Protein AF-A0A7S2DGZ2-F1 (afdb_monomer_lite)

pLDDT: mean 74.07, std 15.23, range [40.62, 94.75]

Foldseek 3Di:
DCCVPPDDDDPDPPCPVVVVVVLVVLVVVLVVLVVVLVVLVVVCPPPDPVVNVVVNVVSVVVNVVSVVVSVCCVPVDPPPDDPVVVVPDPVPDDDDPDDPPPDDDPVVPPDDDDPPPPDPDPDDDDDDDDDDDDDDDDDDDDD

Sequence (143 aa):
YLLVYAEGRKPDMGGEYWVQQLHHLQEGLIIYIFVMTGVILDRSSTLDRSAQGYAGIGVAFALLYQVISYNRFYHRFHWRTMPLKDVKDDHKHEKRPPTRRTYAQPELYDAEPDPQAEDDDSNAGNPSEASPTVGSMLRATCC

Structure (mmCIF, N/CA/C/O backbone):
data_AF-A0A7S2DGZ2-F1
#
_entry.id   AF-A0A7S2DGZ2-F1
#
loop_
_atom_site.group_PDB
_atom_site.id
_atom_site.type_symbol
_atom_site.label_atom_id
_atom_site.label_alt_id
_atom_site.label_comp_id
_atom_site.label_asym_id
_atom_site.label_entity_id
_atom_site.label_seq_id
_atom_site.pdbx_PDB_ins_code
_atom_site.Cartn_x
_atom_site.Cartn_y
_atom_site.Cartn_z
_atom_site.occupancy
_atom_site.B_iso_or_equiv
_atom_site.auth_seq_id
_atom_site.auth_comp_id
_atom_site.auth_asym_id
_atom_site.auth_atom_id
_atom_site.pdbx_PDB_model_num
ATOM 1 N N . TYR A 1 1 ? -26.178 -4.798 -4.535 1.00 77.00 1 TYR A N 1
ATOM 2 C CA . TYR A 1 1 ? -27.454 -5.476 -4.222 1.00 77.00 1 TYR A CA 1
ATOM 3 C C . TYR A 1 1 ? -27.223 -6.785 -3.465 1.00 77.00 1 TYR A C 1
ATOM 5 O O . TYR A 1 1 ? -27.748 -6.901 -2.370 1.00 77.00 1 TYR A O 1
ATOM 13 N N . LEU A 1 2 ? -26.377 -7.714 -3.944 1.00 86.12 2 LEU A N 1
ATOM 14 C CA . LEU A 1 2 ? -26.099 -8.983 -3.236 1.00 86.12 2 LEU A CA 1
ATOM 15 C C . LEU A 1 2 ? -25.613 -8.833 -1.782 1.00 86.12 2 LEU A C 1
ATOM 17 O O . LEU A 1 2 ? -26.047 -9.601 -0.934 1.00 86.12 2 LEU A O 1
ATOM 21 N N . LEU A 1 3 ? -24.795 -7.819 -1.479 1.00 79.62 3 LEU A N 1
ATOM 22 C CA . LEU A 1 3 ? -24.288 -7.573 -0.120 1.00 79.62 3 LEU A CA 1
ATOM 23 C C . LEU A 1 3 ? -25.405 -7.360 0.928 1.00 79.62 3 LEU A C 1
ATOM 25 O O . LEU A 1 3 ? -25.220 -7.670 2.093 1.00 79.62 3 LEU A O 1
ATOM 29 N N . VAL A 1 4 ? -26.570 -6.836 0.523 1.00 8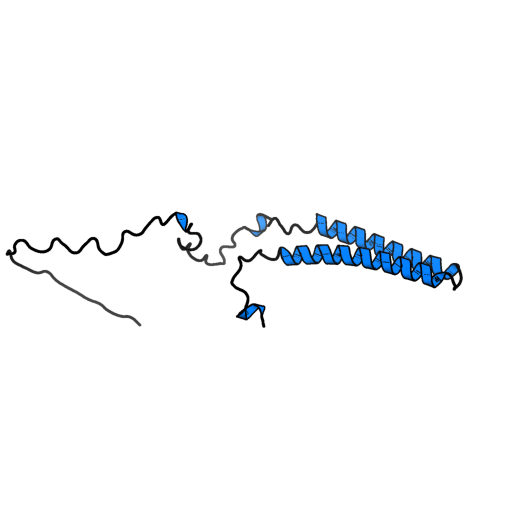3.31 4 VAL A N 1
ATOM 30 C CA . VAL A 1 4 ? -27.687 -6.535 1.443 1.00 83.31 4 VAL A CA 1
ATOM 31 C C . VAL A 1 4 ? -28.614 -7.740 1.633 1.00 83.31 4 VAL A C 1
ATOM 33 O O . VAL A 1 4 ? -29.196 -7.895 2.700 1.00 83.31 4 VAL A O 1
ATOM 36 N N . TYR A 1 5 ? -28.762 -8.581 0.603 1.00 84.19 5 TYR A N 1
ATOM 37 C CA . TYR A 1 5 ? -29.802 -9.619 0.559 1.00 84.19 5 TYR A CA 1
ATOM 38 C C . TYR A 1 5 ? -29.276 -11.059 0.623 1.00 84.19 5 TYR A C 1
ATOM 40 O O . TYR A 1 5 ? -30.044 -11.954 0.957 1.00 84.19 5 TYR A O 1
ATOM 48 N N . ALA A 1 6 ? -28.005 -11.302 0.294 1.00 85.31 6 ALA A N 1
ATOM 49 C CA . ALA A 1 6 ? -27.432 -12.650 0.214 1.00 85.31 6 ALA A CA 1
ATOM 50 C C . ALA A 1 6 ? -26.317 -12.912 1.240 1.00 85.31 6 ALA A C 1
ATOM 52 O O . ALA A 1 6 ? -25.998 -14.068 1.511 1.00 85.31 6 ALA A O 1
ATOM 53 N N . GLU A 1 7 ? -25.710 -11.870 1.812 1.00 86.25 7 GLU A N 1
ATOM 54 C CA . GLU A 1 7 ? -24.643 -12.030 2.798 1.00 86.25 7 GLU A CA 1
ATOM 55 C C . GLU A 1 7 ? -25.212 -12.061 4.225 1.00 86.25 7 GLU A C 1
ATOM 57 O O . GLU A 1 7 ? -25.853 -11.116 4.681 1.00 86.25 7 GLU A O 1
ATOM 62 N N . GLY A 1 8 ? -24.984 -13.164 4.945 1.00 82.06 8 GLY A N 1
ATOM 63 C CA . GLY A 1 8 ? -25.268 -13.236 6.380 1.00 82.06 8 GLY A CA 1
ATOM 64 C C . GLY A 1 8 ? -24.343 -12.310 7.177 1.00 82.06 8 GLY A C 1
ATOM 65 O O . GLY A 1 8 ? -23.209 -12.064 6.768 1.00 82.06 8 GLY A O 1
ATOM 66 N N . ARG A 1 9 ? -24.805 -11.810 8.334 1.00 74.25 9 ARG A N 1
ATOM 67 C CA . ARG A 1 9 ? -24.001 -10.939 9.211 1.00 74.25 9 ARG A CA 1
ATOM 68 C C . ARG A 1 9 ? -22.752 -11.674 9.692 1.00 74.25 9 ARG A C 1
ATOM 70 O O . ARG A 1 9 ? -22.822 -12.505 10.594 1.00 74.25 9 ARG A O 1
ATOM 77 N N . LYS A 1 10 ? -21.612 -11.347 9.095 1.00 80.50 10 LYS A N 1
ATOM 78 C CA . LYS A 1 10 ? -20.294 -11.764 9.570 1.00 80.50 10 LYS A CA 1
ATOM 79 C C . LYS A 1 10 ? -19.817 -10.788 10.649 1.00 80.50 10 LYS A C 1
ATOM 81 O O . LYS A 1 10 ? -20.225 -9.629 10.630 1.00 80.50 10 LYS A O 1
ATOM 86 N N . PRO A 1 11 ? -18.984 -11.237 11.597 1.00 80.25 11 PRO A N 1
ATOM 87 C CA . PRO A 1 11 ? -18.347 -10.334 12.544 1.00 80.25 11 PRO A CA 1
ATOM 88 C C . PRO A 1 11 ? -17.503 -9.298 11.790 1.00 80.25 11 PRO A C 1
ATOM 90 O O . PRO A 1 11 ? -16.680 -9.648 10.941 1.00 80.25 11 PRO A O 1
ATOM 93 N N . ASP A 1 12 ? -17.737 -8.020 12.083 1.00 80.12 12 ASP A N 1
ATOM 94 C CA . ASP A 1 12 ? -17.076 -6.904 11.414 1.00 80.12 12 ASP A CA 1
ATOM 95 C C . ASP A 1 12 ? -15.592 -6.853 11.808 1.00 80.12 12 ASP A C 1
ATOM 97 O O . ASP A 1 12 ? -15.254 -6.558 12.952 1.00 80.12 12 ASP A O 1
ATOM 101 N N . MET A 1 13 ? -14.683 -7.082 10.856 1.00 78.50 13 MET A N 1
ATOM 102 C CA . MET A 1 13 ? -13.233 -6.963 11.085 1.00 78.50 13 MET A CA 1
ATOM 103 C C . MET A 1 13 ? -12.720 -5.517 10.945 1.00 78.50 13 MET A C 1
ATOM 105 O O . MET A 1 13 ? -11.588 -5.296 10.541 1.00 78.50 13 MET A O 1
ATOM 109 N N . GLY A 1 14 ? -13.552 -4.501 11.200 1.00 80.31 14 GLY A N 1
ATOM 110 C CA . GLY A 1 14 ? -13.097 -3.112 11.394 1.00 80.31 14 GLY A CA 1
ATOM 111 C C . GLY A 1 14 ? -12.206 -2.492 10.301 1.00 80.31 14 GLY A C 1
ATOM 112 O O . GLY A 1 14 ? -11.439 -1.583 10.598 1.00 80.31 14 GLY A O 1
ATOM 113 N N . GLY A 1 15 ? -12.276 -2.960 9.049 1.00 86.06 15 GLY A N 1
ATOM 114 C CA . GLY A 1 15 ? -11.477 -2.426 7.939 1.00 86.06 15 GLY A CA 1
ATOM 115 C C . GLY A 1 15 ? -10.124 -3.107 7.693 1.00 86.06 15 GLY A C 1
ATOM 116 O O . GLY A 1 15 ? -9.363 -2.617 6.859 1.00 86.06 15 GLY A O 1
ATOM 117 N N . GLU A 1 16 ? -9.821 -4.249 8.319 1.00 88.19 16 GLU A N 1
ATOM 118 C CA . GLU A 1 16 ? -8.582 -4.999 8.027 1.00 88.19 16 GLU A CA 1
ATOM 119 C C . GLU A 1 16 ? -8.439 -5.338 6.533 1.00 88.19 16 GLU A C 1
ATOM 121 O O . GLU A 1 16 ? -7.377 -5.147 5.937 1.00 88.19 16 GLU A O 1
ATOM 126 N N . TYR A 1 17 ? -9.539 -5.746 5.892 1.00 88.56 17 TYR A N 1
ATOM 127 C CA . TYR A 1 17 ? -9.566 -6.039 4.457 1.00 88.56 17 TYR A CA 1
ATOM 128 C C . TYR A 1 17 ? -9.214 -4.833 3.588 1.00 88.56 17 TYR A C 1
ATOM 130 O O . TYR A 1 17 ? -8.596 -4.993 2.539 1.00 88.56 17 TYR A O 1
ATOM 138 N N . TRP A 1 18 ? -9.589 -3.627 4.012 1.00 88.88 18 TRP A N 1
ATOM 139 C CA . TRP A 1 18 ? -9.259 -2.410 3.279 1.00 88.88 18 TRP A CA 1
ATOM 140 C C . TRP A 1 18 ? -7.750 -2.169 3.274 1.00 88.88 18 TRP A C 1
ATOM 142 O O . TRP A 1 18 ? -7.156 -1.895 2.231 1.00 88.88 18 TRP A O 1
ATOM 152 N N . VAL A 1 19 ? -7.107 -2.340 4.430 1.00 90.00 19 VAL A N 1
ATOM 153 C CA . VAL A 1 19 ? -5.653 -2.195 4.538 1.00 90.00 19 VAL A CA 1
ATOM 154 C C . VAL A 1 19 ? -4.941 -3.282 3.736 1.00 90.00 19 VAL A C 1
ATOM 156 O O . VAL A 1 19 ? -3.993 -2.986 3.012 1.00 90.00 19 VAL A O 1
ATOM 159 N N . GLN A 1 20 ? -5.434 -4.521 3.778 1.00 91.31 20 GLN A N 1
ATOM 160 C CA . GLN A 1 20 ? -4.889 -5.607 2.965 1.00 91.31 20 GLN A CA 1
ATOM 161 C C . GLN A 1 20 ? -4.992 -5.317 1.458 1.00 91.31 20 GLN A C 1
ATOM 163 O O . GLN A 1 20 ? -4.038 -5.550 0.718 1.00 91.31 20 GLN A O 1
ATOM 168 N N . GLN A 1 21 ? -6.108 -4.746 0.997 1.00 93.06 21 GLN A N 1
ATOM 169 C CA . GLN A 1 21 ? -6.256 -4.317 -0.396 1.00 93.06 21 GLN A CA 1
ATOM 170 C C . GLN A 1 21 ? -5.262 -3.211 -0.767 1.00 93.06 21 GLN A C 1
ATOM 172 O O . GLN A 1 21 ? -4.682 -3.265 -1.849 1.00 93.06 21 GLN A O 1
ATOM 177 N N . LEU A 1 22 ? -5.006 -2.248 0.125 1.00 91.88 22 LEU A N 1
ATOM 178 C CA . LEU A 1 22 ? -4.001 -1.201 -0.097 1.00 91.88 22 LEU A CA 1
ATOM 179 C C . LEU A 1 22 ? -2.586 -1.772 -0.253 1.00 91.88 22 LEU A C 1
ATOM 181 O O . LEU A 1 22 ? -1.846 -1.304 -1.119 1.00 91.88 22 LEU A O 1
ATOM 185 N N . HIS A 1 23 ? -2.221 -2.792 0.530 1.00 91.69 23 HIS A N 1
ATOM 186 C CA . HIS A 1 23 ? -0.935 -3.483 0.382 1.00 91.69 23 HIS A CA 1
ATOM 187 C C . HIS A 1 23 ? -0.799 -4.128 -1.002 1.00 91.69 23 HIS A C 1
ATOM 189 O O . HIS A 1 23 ? 0.159 -3.834 -1.717 1.00 91.69 23 HIS A O 1
ATOM 195 N N . HIS A 1 24 ? -1.797 -4.905 -1.431 1.00 93.88 24 HIS A N 1
ATOM 196 C CA . HIS A 1 24 ? -1.784 -5.524 -2.759 1.00 93.88 24 HIS A CA 1
ATOM 197 C C . HIS A 1 24 ? -1.770 -4.491 -3.897 1.00 93.88 24 HIS A C 1
ATOM 199 O O . HIS A 1 24 ? -1.140 -4.713 -4.928 1.00 93.88 24 HIS A O 1
ATOM 205 N N . LEU A 1 25 ? -2.436 -3.343 -3.728 1.00 94.44 25 LEU A N 1
ATOM 206 C CA . LEU A 1 25 ? -2.441 -2.270 -4.728 1.00 94.44 25 LEU A CA 1
ATOM 207 C C . LEU A 1 25 ? -1.040 -1.658 -4.883 1.00 94.44 25 LEU A C 1
ATOM 209 O O . LEU A 1 25 ? -0.577 -1.434 -5.999 1.00 94.44 25 LEU A O 1
ATOM 213 N N . GLN A 1 26 ? -0.341 -1.427 -3.770 1.00 92.69 26 GLN A N 1
ATOM 214 C CA . GLN A 1 26 ? 1.034 -0.924 -3.788 1.00 92.69 26 GLN A CA 1
ATOM 215 C C . GLN A 1 26 ? 2.002 -1.918 -4.448 1.00 92.69 26 GLN A C 1
ATOM 217 O O . GLN A 1 26 ? 2.817 -1.508 -5.275 1.00 92.69 26 GLN A O 1
ATOM 222 N N . GLU A 1 27 ? 1.886 -3.213 -4.136 1.00 92.44 27 GLU A N 1
ATOM 223 C CA . GLU A 1 27 ? 2.664 -4.281 -4.782 1.00 92.44 27 GLU A CA 1
ATOM 224 C C . GLU A 1 27 ? 2.362 -4.366 -6.287 1.00 92.44 27 GLU A C 1
ATOM 226 O O . GLU A 1 27 ? 3.277 -4.411 -7.112 1.00 92.44 27 GLU A O 1
ATOM 231 N N . GLY A 1 28 ? 1.082 -4.290 -6.664 1.00 94.75 28 GLY A N 1
ATOM 232 C CA . GLY A 1 28 ? 0.644 -4.257 -8.058 1.00 94.75 28 GLY A CA 1
ATOM 233 C C . GLY A 1 28 ? 1.187 -3.051 -8.825 1.00 94.75 28 GLY A C 1
ATOM 234 O O . GLY A 1 28 ? 1.595 -3.192 -9.978 1.00 94.75 28 GLY A O 1
ATOM 235 N N . LEU A 1 29 ? 1.268 -1.878 -8.188 1.00 93.19 29 LEU A N 1
ATOM 236 C CA . LEU A 1 29 ? 1.848 -0.683 -8.803 1.00 93.19 29 LEU A CA 1
ATOM 237 C C . LEU A 1 29 ? 3.347 -0.860 -9.080 1.00 93.19 29 LEU A C 1
ATOM 239 O O . LEU A 1 29 ? 3.824 -0.454 -10.137 1.00 93.19 29 LEU A O 1
ATOM 243 N N . ILE A 1 30 ? 4.087 -1.490 -8.163 1.00 91.62 30 ILE A N 1
ATOM 244 C CA . ILE A 1 30 ? 5.516 -1.780 -8.358 1.00 91.62 30 ILE A CA 1
ATOM 245 C C . ILE A 1 30 ? 5.697 -2.691 -9.574 1.00 91.62 30 ILE A C 1
ATOM 247 O O . ILE A 1 30 ? 6.477 -2.365 -10.471 1.00 91.62 30 ILE A O 1
ATOM 251 N N . ILE A 1 31 ? 4.937 -3.788 -9.649 1.00 93.88 31 ILE A N 1
ATOM 252 C CA . ILE A 1 31 ? 4.980 -4.721 -10.786 1.00 93.88 31 ILE A CA 1
ATOM 253 C C . ILE A 1 31 ? 4.627 -3.998 -12.089 1.00 93.88 31 ILE A C 1
ATOM 255 O O . ILE A 1 31 ? 5.321 -4.160 -13.091 1.00 93.88 31 ILE A O 1
ATOM 259 N N . TYR A 1 32 ? 3.589 -3.160 -12.073 1.00 93.19 32 TYR A N 1
ATOM 260 C CA . TYR A 1 32 ? 3.186 -2.370 -13.233 1.00 93.19 32 TYR A CA 1
ATOM 261 C C . TYR A 1 32 ? 4.319 -1.471 -13.738 1.00 93.19 32 TYR A C 1
ATOM 263 O O . TYR A 1 32 ? 4.615 -1.475 -14.933 1.00 93.19 32 TYR A O 1
ATOM 271 N N . ILE A 1 33 ? 4.994 -0.740 -12.845 1.00 90.94 33 ILE A N 1
ATOM 272 C CA . ILE A 1 33 ? 6.111 0.128 -13.234 1.00 90.94 33 ILE A CA 1
ATOM 273 C C . ILE A 1 33 ? 7.256 -0.711 -13.820 1.00 90.94 33 ILE A C 1
ATOM 275 O O . ILE A 1 33 ? 7.791 -0.345 -14.866 1.00 90.94 33 ILE A O 1
ATOM 279 N N . PHE A 1 34 ? 7.593 -1.861 -13.226 1.00 89.81 34 PHE A N 1
ATOM 280 C CA . PHE A 1 34 ? 8.610 -2.776 -13.766 1.00 89.81 34 PHE A CA 1
ATOM 281 C C . PHE A 1 34 ? 8.278 -3.260 -15.181 1.00 89.81 34 PHE A C 1
ATOM 283 O O . PHE A 1 34 ? 9.112 -3.159 -16.082 1.00 89.81 34 PHE A O 1
ATOM 290 N N . VAL A 1 35 ? 7.052 -3.738 -15.402 1.00 91.94 35 VAL A N 1
ATOM 291 C CA . VAL A 1 35 ? 6.605 -4.198 -16.725 1.00 91.94 35 VAL A CA 1
ATOM 292 C C . VAL A 1 35 ? 6.633 -3.048 -17.730 1.00 91.94 35 VAL A C 1
ATOM 294 O O . VAL A 1 35 ? 7.140 -3.211 -18.839 1.00 91.94 35 VAL A O 1
ATOM 297 N N . MET A 1 36 ? 6.159 -1.863 -17.339 1.00 87.56 36 MET A N 1
ATOM 298 C CA . MET A 1 36 ? 6.139 -0.696 -18.220 1.00 87.56 36 MET A CA 1
ATOM 299 C C . MET A 1 36 ? 7.551 -0.216 -18.576 1.00 87.56 36 MET A C 1
ATOM 301 O O . MET A 1 36 ? 7.796 0.194 -19.709 1.00 87.56 36 MET A O 1
ATOM 305 N N . THR A 1 37 ? 8.501 -0.350 -17.646 1.00 87.12 37 THR A N 1
ATOM 306 C CA . THR A 1 37 ? 9.931 -0.138 -17.915 1.00 87.12 37 THR A CA 1
ATOM 307 C C . THR A 1 37 ? 10.400 -1.056 -19.039 1.00 87.12 37 THR A C 1
ATOM 309 O O . THR A 1 37 ? 10.999 -0.590 -20.006 1.00 87.12 37 THR A O 1
ATOM 312 N N . GLY A 1 38 ? 10.083 -2.352 -18.942 1.00 85.94 38 GLY A N 1
ATOM 313 C CA . GLY A 1 38 ? 10.437 -3.346 -19.954 1.00 85.94 38 GLY A CA 1
ATOM 314 C C . GLY A 1 38 ? 9.860 -3.015 -21.330 1.00 85.94 38 GLY A C 1
ATOM 315 O O . GLY A 1 38 ? 10.591 -3.019 -22.316 1.00 85.94 38 GLY A O 1
ATOM 316 N N . VAL A 1 39 ? 8.580 -2.637 -21.396 1.00 88.19 39 VAL A N 1
ATOM 317 C CA . VAL A 1 39 ? 7.912 -2.267 -22.659 1.00 88.19 39 VAL A CA 1
ATOM 318 C C . VAL A 1 39 ? 8.548 -1.034 -23.307 1.00 88.19 39 VAL A C 1
ATOM 320 O O . VAL A 1 39 ? 8.717 -0.992 -24.527 1.00 88.19 39 VAL A O 1
ATOM 323 N N . ILE A 1 40 ? 8.907 -0.022 -22.513 1.00 82.31 40 ILE A N 1
ATOM 324 C CA . ILE A 1 40 ? 9.558 1.194 -23.022 1.00 82.31 40 ILE A CA 1
ATOM 325 C C . ILE A 1 40 ? 10.970 0.877 -23.531 1.00 82.31 40 ILE A C 1
ATOM 327 O O . ILE A 1 40 ? 11.373 1.400 -24.572 1.00 82.31 40 ILE A O 1
ATOM 331 N N . LEU A 1 41 ? 11.715 0.007 -22.842 1.00 80.06 41 LEU A N 1
ATOM 332 C CA . LEU A 1 41 ? 13.055 -0.412 -23.262 1.00 80.06 41 LEU A CA 1
ATOM 333 C C . LEU A 1 41 ? 13.030 -1.223 -24.562 1.00 80.06 41 LEU A C 1
ATOM 335 O O . LEU A 1 41 ? 13.841 -0.961 -25.446 1.00 80.06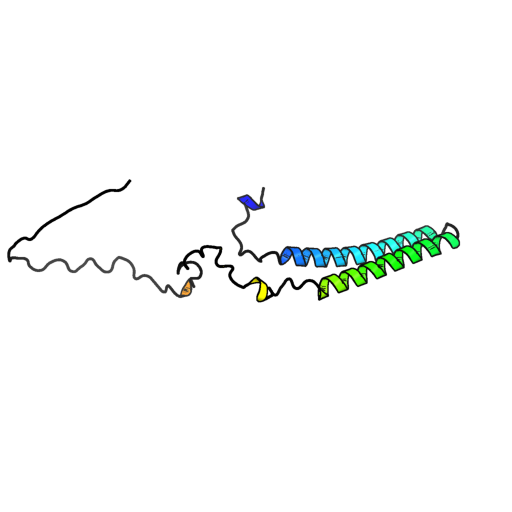 41 LEU A O 1
ATOM 339 N N . ASP A 1 42 ? 12.073 -2.138 -24.710 1.00 83.25 42 ASP A N 1
ATOM 340 C CA . ASP A 1 42 ? 11.920 -2.962 -25.914 1.00 83.25 42 ASP A CA 1
ATOM 341 C C . ASP A 1 42 ? 11.579 -2.106 -27.149 1.00 83.25 42 ASP A C 1
ATOM 343 O O . ASP A 1 42 ? 12.248 -2.171 -28.186 1.00 83.25 42 ASP A O 1
ATOM 347 N N . ARG A 1 43 ? 10.611 -1.189 -27.007 1.00 78.38 43 ARG A N 1
ATOM 348 C CA . ARG A 1 43 ? 10.166 -0.303 -28.100 1.00 78.38 43 ARG A CA 1
ATOM 349 C C . ARG A 1 43 ? 11.146 0.810 -28.473 1.00 78.38 43 ARG A C 1
ATOM 351 O O . ARG A 1 43 ? 11.031 1.370 -29.559 1.00 78.38 43 ARG A O 1
ATOM 358 N N . SER A 1 44 ? 12.080 1.174 -27.596 1.00 67.00 44 SER A N 1
ATOM 359 C CA . SER A 1 44 ? 13.024 2.2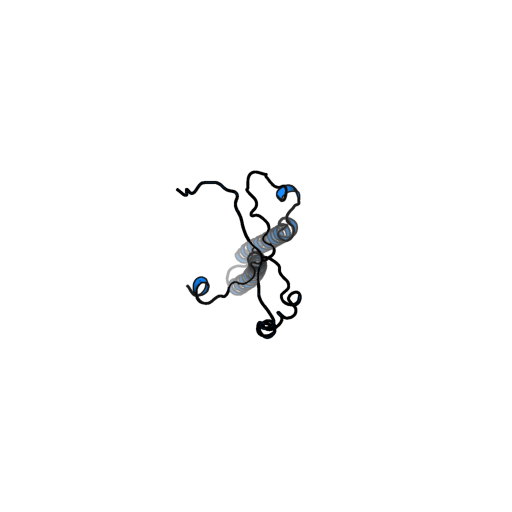79 -27.844 1.00 67.00 44 SER A CA 1
ATOM 360 C C . SER A 1 44 ? 14.292 1.860 -28.590 1.00 67.00 44 SER A C 1
ATOM 362 O O . SER A 1 44 ? 15.080 2.719 -28.972 1.00 67.00 44 SER A O 1
ATOM 364 N N . SER A 1 45 ? 14.470 0.568 -28.879 1.00 61.91 45 SER A N 1
ATOM 365 C CA . SER A 1 45 ? 15.612 0.051 -29.649 1.00 61.91 45 SER A CA 1
ATOM 366 C C . SER A 1 45 ? 15.729 0.628 -31.074 1.00 61.91 45 SER A C 1
ATOM 368 O O . SER A 1 45 ? 16.818 0.621 -31.646 1.00 61.91 45 SER A O 1
ATOM 370 N N . THR A 1 46 ? 14.647 1.180 -31.635 1.00 61.09 46 THR A N 1
ATOM 371 C CA . THR A 1 46 ? 14.594 1.747 -32.997 1.00 61.09 46 THR A CA 1
ATOM 372 C C . THR A 1 46 ? 14.730 3.272 -33.093 1.00 61.09 46 THR A C 1
ATOM 374 O O . THR A 1 46 ? 14.913 3.777 -34.198 1.00 61.09 46 THR A O 1
ATOM 377 N N . LEU A 1 47 ? 14.642 4.027 -31.990 1.00 54.41 47 LEU A N 1
ATOM 378 C CA . LEU A 1 47 ? 14.673 5.498 -32.002 1.00 54.41 47 LEU A CA 1
ATOM 379 C C . LEU A 1 47 ? 15.780 6.013 -31.080 1.00 54.41 47 LEU A C 1
ATOM 381 O O . LEU A 1 47 ? 15.684 5.886 -29.868 1.00 54.41 47 LEU A O 1
ATOM 385 N N . ASP A 1 48 ? 16.814 6.573 -31.704 1.00 58.44 48 ASP A N 1
ATOM 386 C CA . ASP A 1 48 ? 17.875 7.436 -31.171 1.00 58.44 48 ASP A CA 1
ATOM 387 C C . ASP A 1 48 ? 18.229 7.282 -29.671 1.00 58.44 48 ASP A C 1
ATOM 389 O O . ASP A 1 48 ? 17.492 7.696 -28.772 1.00 58.44 48 ASP A O 1
ATOM 393 N N . ARG A 1 49 ? 19.433 6.756 -29.393 1.00 60.94 49 ARG A N 1
ATOM 394 C CA . ARG A 1 49 ? 19.983 6.439 -28.049 1.00 60.94 49 ARG A CA 1
ATOM 395 C C . ARG A 1 49 ? 19.842 7.573 -27.016 1.00 60.94 49 ARG A C 1
ATOM 397 O O . ARG A 1 49 ? 19.840 7.317 -25.815 1.00 60.94 49 ARG A O 1
ATOM 404 N N . SER A 1 50 ? 19.726 8.813 -27.490 1.00 60.00 50 SER A N 1
ATOM 405 C CA . SER A 1 50 ? 19.503 10.033 -26.707 1.00 60.00 50 SER A CA 1
ATOM 406 C C . SER A 1 50 ? 18.161 10.044 -25.952 1.00 60.00 50 SER A C 1
ATOM 408 O O . SER A 1 50 ? 18.126 10.361 -24.762 1.00 60.00 50 SER A O 1
ATOM 410 N N . ALA A 1 51 ? 17.055 9.636 -26.584 1.00 61.66 51 ALA A N 1
ATOM 411 C CA . ALA A 1 51 ? 15.721 9.691 -25.970 1.00 61.66 51 ALA A CA 1
ATOM 412 C C . ALA A 1 51 ? 15.518 8.616 -24.883 1.00 61.66 51 ALA A C 1
ATOM 414 O O . ALA A 1 51 ? 14.765 8.811 -23.925 1.00 61.66 51 ALA A O 1
ATOM 415 N N . GLN A 1 52 ? 16.237 7.497 -24.999 1.00 63.91 52 GLN A N 1
ATOM 416 C CA . GLN A 1 52 ? 16.153 6.356 -24.085 1.00 63.91 52 GLN A CA 1
ATOM 417 C C . GLN A 1 52 ? 16.691 6.682 -22.682 1.00 63.91 52 GLN A C 1
ATOM 419 O O . GLN A 1 52 ? 16.140 6.214 -21.683 1.00 63.91 52 GLN A O 1
ATOM 424 N N . GLY A 1 53 ? 17.716 7.539 -22.594 1.00 65.25 53 GLY A N 1
ATOM 425 C CA . GLY A 1 53 ? 18.288 7.979 -21.320 1.00 65.25 53 GLY A CA 1
ATOM 426 C C . GLY A 1 53 ? 17.267 8.711 -20.449 1.00 65.25 53 GLY A C 1
ATOM 427 O O . GLY A 1 53 ? 17.100 8.378 -19.278 1.00 65.25 53 GLY A O 1
ATOM 428 N N . TYR A 1 54 ? 16.512 9.649 -21.026 1.00 73.38 54 TYR A N 1
ATOM 429 C CA . TYR A 1 54 ? 15.523 10.435 -20.281 1.00 73.38 54 TYR A CA 1
ATOM 430 C C . TYR A 1 54 ? 14.324 9.598 -19.815 1.00 73.38 54 TYR A C 1
ATOM 432 O O . TYR A 1 54 ? 13.859 9.771 -18.687 1.00 73.38 54 TYR A O 1
ATOM 440 N N . ALA A 1 55 ? 13.858 8.654 -20.640 1.00 75.56 55 ALA A N 1
ATOM 441 C CA . ALA A 1 55 ? 12.760 7.759 -20.273 1.00 75.56 55 ALA A CA 1
ATOM 442 C C . ALA A 1 55 ? 13.162 6.781 -19.155 1.00 75.56 55 ALA A C 1
ATOM 444 O O . ALA A 1 55 ? 12.417 6.612 -18.190 1.00 75.56 55 ALA A O 1
ATOM 445 N N . GLY A 1 56 ? 14.361 6.193 -19.233 1.00 77.00 56 GLY A N 1
ATOM 446 C CA . GLY A 1 56 ? 14.882 5.308 -18.186 1.00 77.00 56 GLY A CA 1
ATOM 447 C C . GLY A 1 56 ? 15.097 6.029 -16.853 1.00 77.00 56 GLY A C 1
ATOM 448 O O . GLY A 1 56 ? 14.730 5.510 -15.800 1.00 77.00 56 GLY A O 1
ATOM 449 N N . ILE A 1 57 ? 15.616 7.261 -16.895 1.00 82.44 57 ILE A N 1
ATOM 450 C CA . ILE A 1 57 ? 15.801 8.102 -15.705 1.00 82.44 57 ILE A CA 1
ATOM 451 C C . ILE A 1 57 ? 14.451 8.429 -15.051 1.00 82.44 57 ILE A C 1
ATOM 453 O O . ILE A 1 57 ? 14.310 8.282 -13.837 1.00 82.44 57 ILE A O 1
ATOM 457 N N . GLY A 1 58 ? 13.440 8.821 -15.835 1.00 84.75 58 GLY A N 1
ATOM 458 C CA . GLY A 1 58 ? 12.103 9.125 -15.310 1.00 84.75 58 GLY A CA 1
ATOM 459 C C . GLY A 1 58 ? 11.466 7.933 -14.592 1.00 84.75 58 GLY A C 1
ATOM 460 O O . GLY A 1 58 ? 10.902 8.077 -13.507 1.00 84.75 58 GLY A O 1
ATOM 461 N N . VAL A 1 59 ? 11.626 6.736 -15.154 1.00 85.94 59 VAL A N 1
ATOM 462 C CA . VAL A 1 59 ? 11.122 5.494 -14.559 1.00 85.94 59 VAL A CA 1
ATOM 463 C C . VAL A 1 59 ? 11.890 5.107 -13.293 1.00 85.94 59 VAL A C 1
ATOM 465 O O . VAL A 1 59 ? 11.275 4.705 -12.305 1.00 85.94 59 VAL A O 1
ATOM 468 N N . ALA A 1 60 ? 13.212 5.291 -13.270 1.00 84.56 60 ALA A N 1
ATOM 469 C CA . ALA A 1 60 ? 14.021 5.060 -12.075 1.00 84.56 60 ALA A CA 1
ATOM 470 C C . ALA A 1 60 ? 13.602 5.978 -10.913 1.00 84.56 60 ALA A C 1
ATOM 472 O O . ALA A 1 60 ? 13.469 5.515 -9.779 1.00 84.56 60 ALA A O 1
ATOM 473 N N . PHE A 1 61 ? 13.318 7.256 -11.187 1.00 89.94 61 PHE A N 1
ATOM 474 C CA . PHE A 1 61 ? 12.788 8.179 -10.178 1.00 89.94 61 PHE A CA 1
ATOM 475 C C . PHE A 1 61 ? 11.386 7.788 -9.700 1.00 89.94 61 PHE A C 1
ATOM 477 O O . PHE A 1 61 ? 11.113 7.866 -8.502 1.00 89.94 61 PHE A O 1
ATOM 484 N N . ALA A 1 62 ? 10.514 7.333 -10.604 1.00 89.00 62 ALA A N 1
ATOM 485 C CA . ALA A 1 62 ? 9.182 6.856 -10.242 1.00 89.00 62 ALA A CA 1
ATOM 486 C C . ALA A 1 62 ? 9.245 5.618 -9.330 1.00 89.00 62 ALA A C 1
ATOM 488 O O . ALA A 1 62 ? 8.557 5.578 -8.309 1.00 89.00 62 ALA A O 1
ATOM 489 N N . LEU A 1 63 ? 10.113 4.645 -9.636 1.00 89.38 63 LEU A N 1
ATOM 490 C CA . LEU A 1 63 ? 10.349 3.482 -8.771 1.00 89.38 63 LEU A CA 1
ATOM 491 C C . LEU A 1 63 ? 10.924 3.886 -7.414 1.00 89.38 63 LEU A C 1
ATOM 493 O O . LEU A 1 63 ? 10.452 3.409 -6.383 1.00 89.38 63 LEU A O 1
ATOM 497 N N . LEU A 1 64 ? 11.907 4.788 -7.396 1.00 92.44 64 LEU A N 1
ATOM 498 C CA . LEU A 1 64 ? 12.503 5.272 -6.152 1.00 92.44 64 LEU A CA 1
ATOM 499 C C . LEU A 1 64 ? 11.453 5.939 -5.255 1.00 92.44 64 LEU A C 1
ATOM 501 O O . LEU A 1 64 ? 11.361 5.627 -4.067 1.00 92.44 64 LEU A O 1
ATOM 505 N N . TYR A 1 65 ? 10.627 6.819 -5.826 1.00 93.25 65 TYR A N 1
ATOM 506 C CA . TYR A 1 65 ? 9.524 7.451 -5.106 1.00 93.25 65 TYR A CA 1
ATOM 507 C C . TYR A 1 65 ? 8.534 6.414 -4.568 1.00 93.25 65 TYR A C 1
ATOM 509 O O . TYR A 1 65 ? 8.123 6.496 -3.408 1.00 93.25 65 TYR A O 1
ATOM 517 N N . GLN A 1 66 ? 8.195 5.410 -5.378 1.00 92.00 66 GLN A N 1
ATOM 518 C CA . GLN A 1 66 ? 7.259 4.360 -4.999 1.00 92.00 66 GLN A CA 1
ATOM 519 C C . GLN A 1 66 ? 7.767 3.530 -3.813 1.00 92.00 66 GLN A C 1
ATOM 521 O O . GLN A 1 66 ? 7.011 3.274 -2.878 1.00 92.00 66 GLN 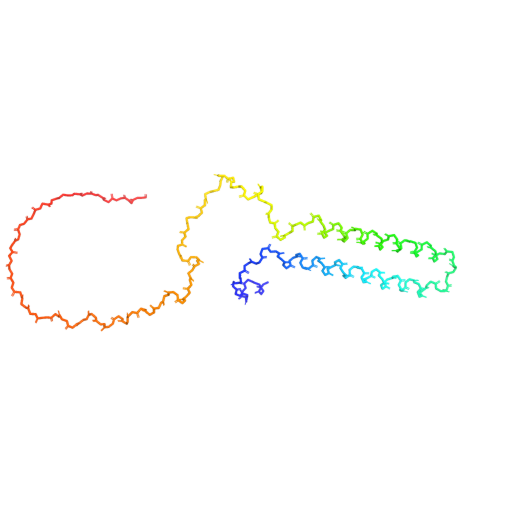A O 1
ATOM 526 N N . VAL A 1 67 ? 9.056 3.183 -3.786 1.00 90.56 67 VAL A N 1
ATOM 527 C CA . VAL A 1 67 ? 9.675 2.457 -2.663 1.00 90.56 67 VAL A CA 1
ATOM 528 C C . VAL A 1 67 ? 9.680 3.299 -1.384 1.00 90.56 67 VAL A C 1
ATOM 530 O O . VAL A 1 67 ? 9.347 2.796 -0.310 1.00 90.56 67 VAL A O 1
ATOM 533 N N . ILE A 1 68 ? 10.003 4.592 -1.480 1.00 93.75 68 ILE A N 1
ATOM 534 C CA . ILE A 1 68 ? 9.969 5.506 -0.325 1.00 93.75 68 ILE A CA 1
ATOM 535 C C . ILE A 1 68 ? 8.540 5.637 0.214 1.00 93.75 68 ILE A C 1
ATOM 537 O O . ILE A 1 68 ? 8.323 5.587 1.427 1.00 93.75 68 ILE A O 1
ATOM 541 N N . SER A 1 69 ? 7.563 5.783 -0.682 1.00 91.00 69 SER A N 1
ATOM 542 C CA . SER A 1 69 ? 6.142 5.867 -0.337 1.00 91.00 69 SER A CA 1
ATOM 543 C C . SER A 1 69 ? 5.653 4.590 0.351 1.00 91.00 69 SER A C 1
ATOM 545 O O . SER A 1 69 ? 5.030 4.666 1.412 1.00 91.00 69 SER A O 1
ATOM 547 N N . TYR A 1 70 ? 6.021 3.420 -0.178 1.00 91.50 70 TYR A N 1
ATOM 548 C CA . TYR A 1 70 ? 5.703 2.117 0.405 1.00 91.50 70 TYR A CA 1
ATOM 549 C C . TYR A 1 70 ? 6.276 1.962 1.816 1.00 91.50 70 TYR A C 1
ATOM 551 O O . TYR A 1 70 ? 5.561 1.609 2.753 1.00 91.50 70 TYR A O 1
ATOM 559 N N . ASN A 1 71 ? 7.550 2.313 2.003 1.00 91.56 71 ASN A N 1
ATOM 560 C CA . ASN A 1 71 ? 8.203 2.220 3.305 1.00 91.56 71 ASN A CA 1
ATOM 561 C C . ASN A 1 71 ? 7.572 3.180 4.332 1.00 91.56 71 ASN A C 1
ATOM 563 O O . ASN A 1 71 ? 7.299 2.825 5.482 1.00 91.56 71 ASN A O 1
ATOM 567 N N . ARG A 1 72 ? 7.248 4.403 3.895 1.00 91.56 72 ARG A N 1
ATOM 568 C CA . ARG A 1 72 ? 6.521 5.378 4.714 1.00 91.56 72 ARG A CA 1
ATOM 569 C C . ARG A 1 72 ? 5.135 4.869 5.100 1.00 91.56 72 ARG A C 1
ATOM 571 O O . ARG A 1 72 ? 4.707 5.109 6.228 1.00 91.56 72 ARG A O 1
ATOM 578 N N . PHE A 1 73 ? 4.436 4.194 4.192 1.00 88.19 73 PHE A N 1
ATOM 579 C CA . PHE A 1 73 ? 3.123 3.622 4.468 1.00 88.19 73 PHE A CA 1
ATOM 580 C C . PHE A 1 73 ? 3.203 2.563 5.576 1.00 88.19 73 PHE A C 1
ATOM 582 O O . PHE A 1 73 ? 2.467 2.665 6.556 1.00 88.19 73 PHE A O 1
ATOM 589 N N . TYR A 1 74 ? 4.164 1.638 5.493 1.00 86.94 74 TYR A N 1
ATOM 590 C CA . TYR A 1 74 ? 4.360 0.586 6.499 1.00 86.94 74 TYR A CA 1
ATOM 591 C C . TYR A 1 74 ? 4.721 1.111 7.889 1.00 86.94 74 TYR A C 1
ATOM 593 O O . TYR A 1 74 ? 4.186 0.627 8.883 1.00 86.94 74 TYR A O 1
ATOM 601 N N . HIS A 1 75 ? 5.617 2.096 7.984 1.00 86.06 75 HIS A N 1
ATOM 602 C CA . HIS A 1 75 ? 6.095 2.563 9.289 1.00 86.06 75 HIS A CA 1
ATOM 603 C C . HIS A 1 75 ? 5.207 3.621 9.943 1.00 86.06 75 HIS A C 1
ATOM 605 O O . HIS A 1 75 ? 5.195 3.750 11.166 1.00 86.06 75 HIS A O 1
ATOM 611 N N . ARG A 1 76 ? 4.489 4.425 9.154 1.00 85.25 76 ARG A N 1
ATOM 612 C CA . ARG A 1 76 ? 3.755 5.583 9.684 1.00 85.25 76 ARG A CA 1
ATOM 613 C C . ARG A 1 76 ? 2.308 5.247 10.037 1.00 85.25 76 ARG A C 1
ATOM 615 O O . ARG A 1 76 ? 1.747 5.906 10.912 1.00 85.25 76 ARG A O 1
ATOM 622 N N . PHE A 1 77 ? 1.707 4.247 9.392 1.00 81.88 77 PHE A N 1
ATOM 623 C CA . PHE A 1 77 ? 0.314 3.865 9.625 1.00 81.88 77 PHE A CA 1
ATOM 624 C C . PHE A 1 77 ? 0.205 2.682 10.594 1.00 81.88 77 PHE A C 1
ATOM 626 O O . PHE A 1 77 ? 0.302 1.520 10.213 1.00 81.88 77 PHE A O 1
ATOM 633 N N . HIS A 1 78 ? -0.056 2.993 11.864 1.00 77.94 78 HIS A N 1
ATOM 634 C CA . HIS A 1 78 ? -0.379 2.006 12.894 1.00 77.94 78 HIS A CA 1
ATOM 635 C C . HIS A 1 78 ? -1.877 1.690 12.833 1.00 77.94 78 HIS A C 1
ATOM 637 O O . HIS A 1 78 ? -2.677 2.325 13.510 1.00 77.94 78 HIS A O 1
ATOM 643 N N . TRP A 1 79 ? -2.267 0.750 11.972 1.00 81.06 79 TRP A N 1
ATOM 644 C CA . TRP A 1 79 ? -3.679 0.402 11.758 1.00 81.06 79 TRP A CA 1
ATOM 645 C C . TRP A 1 79 ? -4.180 -0.734 12.660 1.00 81.06 79 TRP A C 1
ATOM 647 O O . TRP A 1 79 ? -5.376 -0.833 12.900 1.00 81.06 79 TRP A O 1
ATOM 657 N N . ARG A 1 80 ? -3.279 -1.577 13.185 1.00 80.94 80 ARG A N 1
ATOM 658 C CA . ARG A 1 80 ? -3.636 -2.705 14.069 1.00 80.94 80 ARG A CA 1
ATOM 659 C C . ARG A 1 80 ? -3.817 -2.307 15.527 1.00 80.94 80 ARG A C 1
ATOM 661 O O . ARG A 1 80 ? -4.565 -2.940 16.259 1.00 80.94 80 ARG A O 1
ATOM 668 N N . THR A 1 81 ? -3.078 -1.296 15.968 1.00 81.56 81 THR A N 1
ATOM 669 C CA . THR A 1 81 ? -3.031 -0.892 17.372 1.00 81.56 81 THR A CA 1
ATOM 670 C C . THR A 1 81 ? -3.609 0.501 17.503 1.00 81.56 81 THR A C 1
ATOM 672 O O . THR A 1 81 ? -2.994 1.470 17.055 1.00 81.56 81 THR A O 1
ATOM 675 N N . MET A 1 82 ? -4.772 0.602 18.139 1.00 79.88 82 MET A N 1
ATOM 676 C CA . MET A 1 82 ? -5.336 1.894 18.500 1.00 79.88 82 MET A CA 1
ATOM 677 C C . MET A 1 82 ? -4.496 2.499 19.636 1.00 79.88 82 MET A C 1
ATOM 679 O O . MET A 1 82 ? -4.320 1.853 20.674 1.00 79.88 82 MET A O 1
ATOM 683 N N . PRO A 1 83 ? -3.926 3.704 19.470 1.00 80.69 83 PRO A N 1
ATOM 684 C CA . PRO A 1 83 ? -3.161 4.334 20.533 1.00 80.69 83 PRO A CA 1
ATOM 685 C C . PRO A 1 83 ? -4.079 4.654 21.718 1.00 80.69 83 PRO A C 1
ATOM 687 O O . PRO A 1 83 ? -5.140 5.250 21.562 1.00 80.69 83 PRO A O 1
ATOM 690 N N . LEU A 1 84 ? -3.637 4.310 22.932 1.00 79.06 84 LEU A N 1
ATOM 691 C CA . LEU A 1 84 ? -4.426 4.447 24.167 1.00 79.06 84 LEU A CA 1
ATOM 692 C C . LEU A 1 84 ? -4.934 5.879 24.426 1.00 79.06 84 LEU A C 1
ATOM 694 O O . LEU A 1 84 ? -5.933 6.074 25.111 1.00 79.06 84 LEU A O 1
ATOM 698 N N . LYS A 1 85 ? -4.252 6.889 23.877 1.00 78.25 85 LYS A N 1
ATOM 699 C CA . LYS A 1 85 ? -4.663 8.296 23.981 1.00 78.25 85 LYS A CA 1
ATOM 700 C C . LYS A 1 85 ? -6.025 8.556 23.331 1.00 78.25 85 LYS A C 1
ATOM 702 O O . LYS A 1 85 ? -6.775 9.358 23.873 1.00 78.25 85 LYS A O 1
ATOM 707 N N . ASP A 1 86 ? -6.341 7.832 22.261 1.00 74.88 86 ASP A N 1
ATOM 708 C CA . ASP A 1 86 ? -7.589 7.970 21.503 1.00 74.88 86 ASP A CA 1
ATOM 709 C C . ASP A 1 86 ? -8.713 7.090 22.080 1.00 74.88 86 ASP A C 1
ATOM 711 O O . ASP A 1 86 ? -9.865 7.206 21.683 1.00 74.88 86 ASP A O 1
ATOM 715 N N . VAL A 1 87 ? -8.381 6.200 23.025 1.00 74.75 87 VAL A N 1
ATOM 716 C CA . VAL A 1 87 ? -9.325 5.304 23.721 1.00 74.75 87 VAL A CA 1
ATOM 717 C C . VAL A 1 87 ? -9.881 5.948 24.995 1.00 74.75 87 VAL A C 1
ATOM 719 O O . VAL A 1 87 ? -10.784 5.399 25.624 1.00 74.75 87 VAL A O 1
ATOM 722 N N . LYS A 1 88 ? -9.356 7.107 25.414 1.00 78.06 88 LYS A N 1
ATOM 723 C CA . LYS A 1 88 ? -9.914 7.820 26.565 1.00 78.06 88 LYS A CA 1
ATOM 724 C C . LYS A 1 88 ? -11.366 8.166 26.262 1.00 78.06 88 LYS A C 1
ATOM 726 O O . LYS A 1 88 ? -11.638 8.900 25.323 1.00 78.06 88 LYS A O 1
ATOM 731 N N . ASP A 1 89 ? -12.272 7.615 27.065 1.00 68.62 89 ASP A N 1
ATOM 732 C CA . ASP A 1 89 ? -13.688 7.928 26.983 1.00 68.62 89 ASP A CA 1
ATOM 733 C C . ASP A 1 89 ? -13.887 9.425 27.180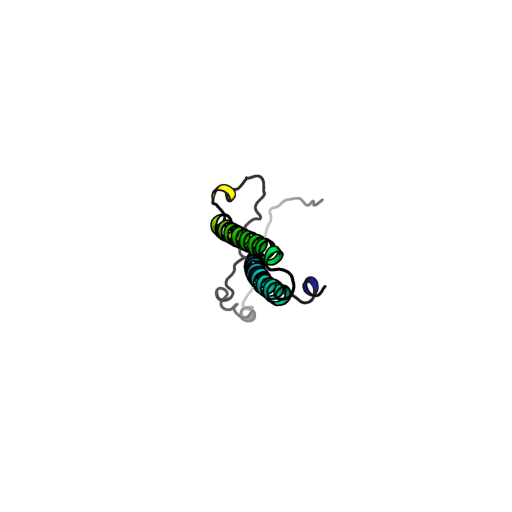 1.00 68.62 89 ASP A C 1
ATOM 735 O O . ASP A 1 89 ? -13.854 9.947 28.298 1.00 68.62 89 ASP A O 1
ATOM 739 N N . ASP A 1 90 ? -14.161 10.112 26.082 1.00 71.75 90 ASP A N 1
ATOM 740 C CA . ASP A 1 90 ? -14.894 11.352 26.147 1.00 71.75 90 ASP A CA 1
ATOM 741 C C . ASP A 1 90 ? -16.264 10.972 26.716 1.00 71.75 90 ASP A C 1
ATOM 743 O O . ASP A 1 90 ? -17.088 10.372 26.024 1.00 71.75 90 ASP A O 1
ATOM 747 N N . HIS A 1 91 ? -16.533 11.298 27.984 1.00 69.62 91 HIS A N 1
ATOM 748 C CA . HIS A 1 91 ? -17.814 11.066 28.678 1.00 69.62 91 HIS A CA 1
ATOM 749 C C . HIS A 1 91 ? -19.042 11.727 27.994 1.00 69.62 91 HIS A C 1
ATOM 751 O O . HIS A 1 91 ? -20.105 11.860 28.591 1.00 69.62 91 HIS A O 1
ATOM 757 N N . LYS A 1 92 ? -18.899 12.163 26.740 1.00 75.06 92 LYS A N 1
ATOM 758 C CA . LYS A 1 92 ? -19.911 12.711 25.842 1.00 75.06 92 LYS A CA 1
ATOM 759 C C . LYS A 1 92 ? -20.902 11.678 25.308 1.00 75.06 92 LYS A C 1
ATOM 761 O O . LYS A 1 92 ? -21.961 12.088 24.844 1.00 75.06 92 LYS A O 1
ATOM 766 N N . HIS A 1 93 ? -20.580 10.385 25.330 1.00 73.12 93 HIS A N 1
ATOM 767 C CA . HIS A 1 93 ? -21.462 9.347 24.794 1.00 73.12 93 HIS A CA 1
ATOM 768 C C . HIS A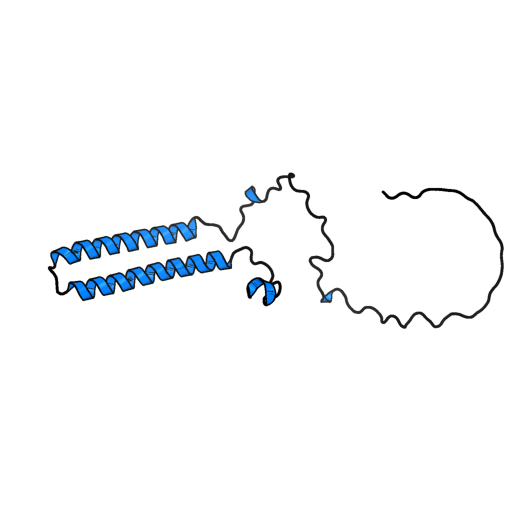 1 93 ? -22.053 8.478 25.907 1.00 73.12 93 HIS A C 1
ATOM 770 O O . HIS A 1 93 ? -21.323 7.872 26.693 1.00 73.12 93 HIS A O 1
ATOM 776 N N . GLU A 1 94 ? -23.386 8.384 25.952 1.00 79.69 94 GLU A N 1
ATOM 777 C CA . GLU A 1 94 ? -24.078 7.401 26.786 1.00 79.69 94 GLU A CA 1
ATOM 778 C C . GLU A 1 94 ? -23.726 5.992 26.303 1.00 79.69 94 GLU A C 1
ATOM 780 O O . GLU A 1 94 ? -24.080 5.568 25.199 1.00 79.69 94 GLU A O 1
ATOM 785 N N . LYS A 1 95 ? -22.993 5.252 27.136 1.00 77.06 95 LYS A N 1
ATOM 786 C CA . LYS A 1 95 ? -22.667 3.856 26.859 1.00 77.06 95 LYS A CA 1
ATOM 787 C C . LYS A 1 95 ? -23.923 3.014 27.008 1.00 77.06 95 LYS A C 1
ATOM 789 O O . LYS A 1 95 ? -24.598 3.062 28.034 1.00 77.06 95 LYS A O 1
ATOM 794 N N . ARG A 1 96 ? -24.207 2.191 25.999 1.00 77.81 96 ARG A N 1
ATOM 795 C CA . ARG A 1 96 ? -25.296 1.214 26.069 1.00 77.81 96 ARG A CA 1
ATOM 796 C C . ARG A 1 96 ? -25.027 0.260 27.247 1.00 77.81 96 ARG A C 1
ATOM 798 O O . ARG A 1 96 ? -23.908 -0.252 27.334 1.00 77.81 96 ARG A O 1
ATOM 805 N N . PRO A 1 97 ? -25.997 0.014 28.146 1.00 75.81 97 PRO A N 1
ATOM 806 C CA . PRO A 1 97 ? -25.775 -0.858 29.292 1.00 75.81 97 PRO A CA 1
ATOM 807 C C . PRO A 1 97 ? -25.385 -2.265 28.812 1.00 75.81 97 PRO A C 1
ATOM 809 O O . PRO A 1 97 ? -25.988 -2.779 27.859 1.00 75.81 97 PRO A O 1
ATOM 812 N N . PRO A 1 98 ? -24.372 -2.898 29.429 1.00 67.00 98 PRO A N 1
ATOM 813 C CA . PRO A 1 98 ? -23.916 -4.216 29.018 1.00 67.00 98 PRO A CA 1
ATOM 814 C C . PRO A 1 98 ? -25.053 -5.224 29.197 1.00 67.00 98 PRO A C 1
ATOM 816 O O . PRO A 1 98 ? -25.507 -5.494 30.305 1.00 67.00 98 PRO A O 1
ATOM 819 N N . THR A 1 99 ? -25.536 -5.782 28.089 1.00 65.56 99 THR A N 1
ATOM 820 C CA . THR A 1 99 ? -26.537 -6.850 28.119 1.00 65.56 99 THR A CA 1
ATOM 821 C C . THR A 1 99 ? -25.802 -8.185 28.193 1.00 65.56 99 THR A C 1
ATOM 823 O O . THR A 1 99 ? -24.985 -8.491 27.327 1.00 65.56 99 THR A O 1
ATOM 826 N N . ARG A 1 100 ? -26.104 -9.010 29.204 1.00 58.94 100 ARG A N 1
ATOM 827 C CA . ARG A 1 100 ? -25.450 -10.313 29.469 1.00 58.94 100 ARG A CA 1
ATOM 828 C C . ARG A 1 100 ? -25.541 -11.319 28.303 1.00 58.94 100 ARG A C 1
ATOM 830 O O . ARG A 1 100 ? -24.864 -12.335 28.319 1.00 58.94 100 ARG A O 1
ATOM 837 N N . ARG A 1 101 ? -26.364 -11.029 27.289 1.00 59.84 101 ARG A N 1
ATOM 838 C CA . ARG A 1 101 ? -26.596 -11.861 26.099 1.00 59.84 101 ARG A CA 1
ATOM 839 C C . ARG A 1 101 ? -25.644 -11.589 24.924 1.00 59.84 101 ARG A C 1
ATOM 841 O O . ARG A 1 101 ? -25.665 -12.353 23.970 1.00 59.84 101 ARG A O 1
ATOM 848 N N . THR A 1 102 ? -24.834 -10.526 24.952 1.00 66.50 102 THR A N 1
ATOM 849 C CA . THR A 1 102 ? -24.023 -10.123 23.780 1.00 66.50 102 THR A CA 1
ATOM 850 C C . THR A 1 102 ? -22.812 -11.033 23.530 1.00 66.50 102 THR A C 1
ATOM 852 O O . THR A 1 102 ? -22.392 -11.181 22.389 1.00 66.50 102 THR A O 1
ATOM 855 N N . TYR A 1 103 ? -22.281 -11.668 24.578 1.00 70.31 103 TYR A N 1
ATOM 856 C CA . TYR A 1 103 ? -21.207 -12.664 24.506 1.00 70.31 103 TYR A CA 1
ATOM 857 C C . TYR A 1 103 ? -21.536 -13.806 25.466 1.00 70.31 103 TYR A C 1
ATOM 859 O O . TYR A 1 103 ? -21.001 -13.878 26.571 1.00 70.31 103 TYR A O 1
ATOM 867 N N . ALA A 1 104 ? -22.485 -14.652 25.077 1.00 76.12 104 ALA A N 1
ATOM 868 C CA . ALA A 1 104 ? -22.795 -15.865 25.817 1.00 76.12 104 ALA A CA 1
ATOM 869 C C . ALA A 1 104 ? -22.201 -17.065 25.075 1.00 76.12 104 ALA A C 1
ATOM 871 O O . ALA A 1 104 ? -22.382 -17.197 23.864 1.00 76.12 104 ALA A O 1
ATOM 872 N N . GLN A 1 105 ? -21.461 -17.909 25.792 1.00 82.50 105 GLN A N 1
ATOM 873 C CA . GLN A 1 105 ? -20.943 -19.151 25.238 1.00 82.50 105 GLN A CA 1
ATOM 874 C C . GLN A 1 105 ? -22.105 -20.151 25.141 1.00 82.50 105 GLN A C 1
ATOM 876 O O . GLN A 1 105 ? -22.731 -20.411 26.169 1.00 82.50 105 GLN A O 1
ATOM 881 N N . PRO A 1 106 ? -22.412 -20.702 23.952 1.00 75.25 106 PRO A N 1
ATOM 882 C CA . PRO A 1 106 ? -23.540 -21.620 23.778 1.00 75.25 106 PRO A CA 1
ATOM 883 C C . PRO A 1 106 ? -23.448 -22.840 24.701 1.00 75.25 106 PRO A C 1
ATOM 885 O O . PRO A 1 106 ? -24.435 -23.222 25.310 1.00 75.25 106 PRO A O 1
ATOM 888 N N . GLU A 1 107 ? -22.230 -23.357 24.876 1.00 76.44 107 GLU A N 1
ATOM 889 C CA . GLU A 1 107 ? -21.910 -24.525 25.709 1.00 76.44 107 GLU A CA 1
ATOM 890 C C . GLU A 1 107 ? -22.080 -24.294 27.222 1.00 76.44 107 GLU A C 1
ATOM 892 O O . GLU A 1 107 ? -21.948 -25.227 27.995 1.00 76.44 107 GLU A O 1
ATOM 897 N N . LEU A 1 108 ? -22.296 -23.057 27.690 1.00 72.56 108 LEU A N 1
ATOM 898 C CA . LEU A 1 108 ? -22.501 -22.792 29.124 1.00 72.56 108 LEU A CA 1
ATOM 899 C C . LEU A 1 108 ? -23.967 -23.002 29.544 1.00 72.56 108 LEU A C 1
ATOM 901 O O . LEU A 1 108 ? -24.275 -23.028 30.735 1.00 72.56 108 LEU A O 1
ATOM 905 N N . TYR A 1 109 ? -24.873 -23.126 28.572 1.00 70.75 109 TYR A N 1
ATOM 906 C CA . TYR A 1 109 ? -26.264 -23.502 28.793 1.00 70.75 109 TYR A CA 1
ATOM 907 C C . TYR A 1 109 ? -26.404 -25.011 28.582 1.00 70.75 109 TYR A C 1
ATOM 909 O O . TYR A 1 109 ? -26.953 -25.462 27.579 1.00 70.75 109 TYR A O 1
ATOM 917 N N . ASP A 1 110 ? -25.872 -25.795 29.516 1.00 65.12 110 ASP A N 1
ATOM 918 C CA . ASP A 1 110 ? -26.134 -27.230 29.555 1.00 65.12 110 ASP A CA 1
ATOM 919 C C . ASP A 1 110 ? -27.605 -27.472 29.944 1.00 65.12 110 ASP A C 1
ATOM 921 O O . ASP A 1 110 ? -28.051 -27.026 31.000 1.00 65.12 110 ASP A O 1
ATOM 925 N N . ALA A 1 111 ? -28.325 -28.150 29.042 1.00 61.78 111 ALA A N 1
ATOM 926 C CA . ALA A 1 111 ? -29.638 -28.795 29.166 1.00 61.78 111 ALA A CA 1
ATOM 927 C C . ALA A 1 111 ? -30.681 -28.112 30.074 1.00 61.78 111 ALA A C 1
ATOM 929 O O . ALA A 1 111 ? -30.703 -28.309 31.290 1.00 61.78 111 ALA A O 1
ATOM 930 N N . GLU A 1 112 ? -31.646 -27.415 29.465 1.00 62.34 112 GLU A N 1
ATOM 931 C CA . GLU A 1 112 ? -32.928 -27.207 30.142 1.00 62.34 112 GLU A CA 1
ATOM 932 C C . GLU A 1 112 ? -33.517 -28.583 30.510 1.00 62.34 112 GLU A C 1
ATOM 934 O O . GLU A 1 112 ? -33.584 -29.456 29.637 1.00 62.34 112 GLU A O 1
ATOM 939 N N . PRO A 1 113 ? -33.912 -28.827 31.772 1.00 58.16 113 PRO A N 1
ATOM 940 C CA . PRO A 1 113 ? -34.726 -29.988 32.081 1.00 58.16 113 PRO A CA 1
ATOM 941 C C . PRO A 1 113 ? -36.043 -29.873 31.307 1.00 58.16 113 PRO A C 1
ATOM 943 O O . PRO A 1 113 ? -36.688 -28.825 31.303 1.00 58.16 113 PRO A O 1
ATOM 946 N N . ASP A 1 114 ? -36.398 -30.960 30.627 1.00 58.31 114 ASP A N 1
ATOM 947 C CA . ASP A 1 114 ? -37.627 -31.129 29.855 1.00 58.31 114 ASP A CA 1
ATOM 948 C C . ASP A 1 114 ? -38.846 -30.620 30.663 1.00 58.31 114 ASP A C 1
ATOM 950 O O . ASP A 1 114 ? -39.016 -31.038 31.814 1.00 58.31 114 ASP A O 1
ATOM 954 N N . PRO A 1 115 ? -39.715 -29.749 30.118 1.00 56.31 115 PRO A N 1
ATOM 955 C CA . PRO A 1 115 ? -40.842 -29.152 30.846 1.00 56.31 115 PRO A CA 1
ATOM 956 C C . PRO A 1 115 ? -41.989 -30.128 31.200 1.00 56.31 115 PRO A C 1
ATOM 958 O O . PRO A 1 115 ? -43.123 -29.696 31.363 1.00 56.31 115 PRO A O 1
ATOM 961 N N . GLN A 1 116 ? -41.735 -31.436 31.328 1.00 50.53 116 GLN A N 1
ATOM 962 C CA . GLN A 1 116 ? -42.751 -32.456 31.641 1.00 50.53 116 GLN A CA 1
ATOM 963 C C . GLN A 1 116 ? -42.567 -33.163 32.998 1.00 50.53 116 GLN A C 1
ATOM 965 O O . GLN A 1 116 ? -43.207 -34.184 33.233 1.00 50.53 116 GLN A O 1
ATOM 970 N N . ALA A 1 117 ? -41.718 -32.661 33.900 1.00 53.78 117 ALA A N 1
ATOM 971 C CA . ALA A 1 117 ? -41.483 -33.312 35.198 1.00 53.78 117 ALA A CA 1
ATOM 972 C C . ALA A 1 117 ? -42.254 -32.714 36.398 1.00 53.78 117 ALA A C 1
ATOM 974 O O . ALA A 1 117 ? -42.096 -33.221 37.506 1.00 53.78 117 ALA A O 1
ATOM 975 N N . GLU A 1 118 ? -43.094 -31.687 36.221 1.00 55.91 118 GLU A N 1
ATOM 976 C CA . GLU A 1 118 ? -43.829 -31.043 37.330 1.00 55.91 118 GLU A CA 1
ATOM 977 C C . GLU A 1 118 ? -45.359 -31.073 37.153 1.00 55.91 118 GLU A C 1
ATOM 979 O O . GLU A 1 118 ? -45.981 -30.026 37.199 1.00 55.91 118 GLU A O 1
ATOM 984 N N . ASP A 1 119 ? -45.996 -32.238 36.968 1.00 51.75 119 ASP A N 1
ATOM 985 C CA . ASP A 1 119 ? -47.475 -32.310 36.902 1.00 51.75 119 ASP A CA 1
ATOM 986 C C . ASP A 1 119 ? -48.096 -33.576 37.546 1.00 51.75 119 ASP A C 1
ATOM 988 O O . ASP A 1 119 ? -49.190 -33.973 37.158 1.00 51.75 119 ASP A O 1
ATOM 992 N N . ASP A 1 120 ? -47.463 -34.231 38.533 1.00 52.16 120 ASP A N 1
ATOM 993 C CA . ASP A 1 120 ? -48.022 -35.483 39.104 1.00 52.16 120 ASP A CA 1
ATOM 994 C C . ASP A 1 120 ? -47.990 -35.594 40.642 1.00 52.16 120 ASP A C 1
ATOM 996 O O . ASP A 1 120 ? -47.849 -36.678 41.196 1.00 52.16 120 ASP A O 1
ATOM 1000 N N . ASP A 1 121 ? -48.182 -34.484 41.366 1.00 51.78 121 ASP A N 1
ATOM 1001 C CA . ASP A 1 121 ? -48.537 -34.564 42.796 1.00 51.78 121 ASP A CA 1
ATOM 1002 C C . ASP A 1 121 ? -49.559 -33.489 43.204 1.00 51.78 121 ASP A C 1
ATOM 1004 O O . ASP A 1 121 ? -49.368 -32.652 44.086 1.00 51.78 121 ASP A O 1
ATOM 1008 N N . SER A 1 122 ? -50.709 -33.516 42.530 1.00 57.06 122 SER A N 1
ATOM 1009 C CA . SER A 1 122 ? -51.941 -32.931 43.054 1.00 57.06 122 SER A CA 1
ATOM 1010 C C . SER A 1 122 ? -52.924 -34.059 43.353 1.00 57.06 122 SER A C 1
ATOM 1012 O O . SER A 1 122 ? -53.542 -34.575 42.433 1.00 57.06 122 SER A O 1
ATOM 1014 N N . ASN A 1 123 ? -53.043 -34.471 44.625 1.00 53.97 123 ASN A N 1
ATOM 1015 C CA . ASN A 1 123 ? -54.317 -34.818 45.286 1.00 53.97 123 ASN A CA 1
ATOM 1016 C C . ASN A 1 123 ? -54.110 -35.544 46.635 1.00 53.97 123 ASN A C 1
ATOM 1018 O O . ASN A 1 123 ? -54.207 -36.767 46.716 1.00 53.97 123 ASN A O 1
ATOM 1022 N N . ALA A 1 124 ? -53.947 -34.786 47.722 1.00 44.59 124 ALA A N 1
ATOM 1023 C CA . ALA A 1 124 ? -54.419 -35.225 49.036 1.00 44.59 124 ALA A CA 1
ATOM 1024 C C . ALA A 1 124 ? -54.742 -34.025 49.946 1.00 44.59 124 ALA A C 1
ATOM 1026 O O . ALA A 1 124 ? -53.867 -33.475 50.603 1.00 44.59 124 ALA A O 1
ATOM 1027 N N . GLY A 1 125 ? -56.030 -33.668 50.017 1.00 40.62 125 GLY A N 1
ATOM 1028 C CA . GLY A 1 125 ? -56.648 -33.160 51.251 1.00 40.62 125 GLY A CA 1
ATOM 1029 C C . GLY A 1 125 ? -56.665 -31.645 51.494 1.00 40.62 125 GLY A C 1
ATOM 1030 O O . GLY A 1 125 ? -55.791 -31.092 52.147 1.00 40.62 125 GLY A O 1
ATOM 1031 N N . ASN A 1 126 ? -57.761 -31.001 51.087 1.00 48.97 126 ASN A N 1
ATOM 1032 C CA . ASN A 1 126 ? -58.312 -29.780 51.714 1.00 48.97 126 ASN A CA 1
ATOM 1033 C C . ASN A 1 126 ? -59.030 -30.175 53.048 1.00 48.97 126 ASN A C 1
ATOM 1035 O O . ASN A 1 126 ? -59.278 -31.377 53.191 1.00 48.97 126 ASN A O 1
ATOM 1039 N N . PRO A 1 127 ? -59.518 -29.284 53.960 1.00 56.31 127 PRO A N 1
ATOM 1040 C CA . PRO A 1 127 ? -59.592 -27.812 53.913 1.00 56.31 127 PRO A CA 1
ATOM 1041 C C . PRO A 1 127 ? -59.413 -27.041 55.265 1.00 56.31 127 PRO A C 1
ATOM 1043 O O . PRO A 1 127 ? -59.284 -27.616 56.338 1.00 56.31 127 PRO A O 1
ATOM 1046 N N . SER A 1 128 ? -59.561 -25.710 55.157 1.00 51.62 128 SER A N 1
ATOM 1047 C CA . SER A 1 128 ? -60.047 -24.713 56.142 1.00 51.62 128 SER A CA 1
ATOM 1048 C C . SER A 1 128 ? -59.081 -24.087 57.157 1.00 51.62 128 SER A C 1
ATOM 1050 O O . SER A 1 128 ? -58.731 -24.718 58.142 1.00 51.62 128 SER A O 1
ATOM 1052 N N . GLU A 1 129 ? -58.821 -22.782 56.997 1.00 43.62 129 GLU A N 1
ATOM 1053 C CA . GLU A 1 129 ? -59.133 -21.754 58.007 1.00 43.62 129 GLU A CA 1
ATOM 1054 C C . GLU A 1 129 ? -59.101 -20.335 57.396 1.00 43.62 129 GLU A C 1
ATOM 1056 O O . GLU A 1 129 ? -58.565 -20.104 56.314 1.00 43.62 129 GLU A O 1
ATOM 1061 N N . ALA A 1 130 ? -59.823 -19.421 58.041 1.00 41.81 130 ALA A N 1
ATOM 1062 C CA . ALA A 1 130 ? -60.439 -18.216 57.492 1.00 41.81 130 ALA A CA 1
ATOM 1063 C C . ALA A 1 130 ? -59.560 -16.936 57.455 1.00 41.81 130 ALA A C 1
ATOM 1065 O O . ALA A 1 130 ? -58.648 -16.786 58.255 1.00 41.81 130 ALA A O 1
ATOM 1066 N N . SER A 1 131 ? -59.915 -16.027 56.522 1.00 43.00 131 SER A N 1
ATOM 1067 C CA . SER A 1 131 ? -60.004 -14.532 56.531 1.00 43.00 131 SER A CA 1
ATOM 1068 C C . SER A 1 131 ? -59.532 -13.695 57.757 1.00 43.00 131 SER A C 1
ATOM 1070 O O . SER A 1 131 ? -59.498 -14.242 58.852 1.00 43.00 131 SER A O 1
ATOM 1072 N N . PRO A 1 132 ? -59.409 -12.331 57.691 1.00 56.53 132 PRO A N 1
ATOM 1073 C CA . PRO A 1 132 ? -59.529 -11.397 56.545 1.00 56.53 132 PRO A CA 1
ATOM 1074 C C . PRO A 1 132 ? -58.549 -10.169 56.520 1.00 56.53 132 PRO A C 1
ATOM 1076 O O . PRO A 1 132 ? -57.853 -9.869 57.481 1.00 56.53 132 PRO A O 1
ATOM 1079 N N . THR A 1 133 ? -58.622 -9.394 55.418 1.00 53.03 133 THR A N 1
ATOM 1080 C CA . THR A 1 133 ? -58.492 -7.908 55.272 1.00 53.03 133 THR A CA 1
ATOM 1081 C C . THR A 1 133 ? -57.304 -7.123 55.854 1.00 53.03 133 THR A C 1
ATOM 1083 O O . THR A 1 133 ? -57.173 -7.053 57.063 1.00 53.03 133 THR A O 1
ATOM 1086 N N . VAL A 1 134 ? -56.598 -6.366 54.993 1.00 52.75 134 VAL A N 1
ATOM 1087 C CA . VAL A 1 134 ? -56.398 -4.881 54.914 1.00 52.75 134 VAL A CA 1
ATOM 1088 C C . VAL A 1 134 ? -55.501 -4.691 53.666 1.00 52.75 134 VAL A C 1
ATOM 1090 O O . VAL A 1 134 ? -54.511 -5.391 53.543 1.00 52.75 134 VAL A O 1
ATOM 1093 N N . GLY A 1 135 ? -55.725 -3.876 52.636 1.00 46.09 135 GLY A N 1
ATOM 1094 C CA . GLY A 1 135 ? -56.482 -2.649 52.437 1.00 46.09 135 GLY A CA 1
ATOM 1095 C C . GLY A 1 135 ? -55.630 -1.748 51.523 1.00 46.09 135 GLY A C 1
ATOM 1096 O O . GLY A 1 135 ? -54.434 -1.657 51.755 1.00 46.09 135 GLY A O 1
ATOM 1097 N N . SER A 1 136 ? -56.267 -1.058 50.559 1.00 51.03 136 SER A N 1
ATOM 1098 C CA . SER A 1 136 ? -55.804 0.211 49.948 1.00 51.03 136 SER A CA 1
ATOM 1099 C C . SER A 1 136 ? -54.464 0.181 49.162 1.00 51.03 136 SER A C 1
ATOM 1101 O O . SER A 1 136 ? -53.460 -0.306 49.643 1.00 51.03 136 SER A O 1
ATOM 1103 N N . MET A 1 137 ? -54.249 0.781 47.994 1.00 52.25 137 MET A N 1
ATOM 1104 C CA . MET A 1 137 ? -54.945 1.760 47.162 1.00 52.25 137 MET A CA 1
ATOM 1105 C C . MET A 1 137 ? -53.980 2.044 45.984 1.00 52.25 137 MET A C 1
ATOM 1107 O O . MET A 1 137 ? -52.782 2.101 46.219 1.00 52.25 137 MET A O 1
ATOM 1111 N N . LEU A 1 138 ? -54.527 2.309 44.784 1.00 52.53 138 LEU A N 1
ATOM 1112 C CA . LEU A 1 138 ? -54.116 3.370 43.828 1.00 52.53 138 LEU A CA 1
ATOM 1113 C C . LEU A 1 138 ? -52.630 3.388 43.357 1.00 52.53 138 LEU A C 1
ATOM 1115 O O . LEU A 1 138 ? -51.713 3.487 44.149 1.00 52.53 138 LEU A O 1
ATOM 1119 N N . ARG A 1 139 ? -52.273 3.465 42.071 1.00 49.78 139 ARG A N 1
ATOM 1120 C CA . ARG A 1 139 ? -52.899 4.187 40.956 1.00 49.78 139 ARG A CA 1
ATOM 1121 C C . ARG A 1 139 ? -52.201 3.809 39.642 1.00 49.78 139 ARG A C 1
ATOM 1123 O O . ARG A 1 139 ? -50.999 3.571 39.608 1.00 49.78 139 ARG A O 1
ATOM 1130 N N . ALA A 1 140 ? -52.999 3.818 38.582 1.00 52.22 140 ALA A N 1
ATOM 1131 C CA . ALA A 1 140 ? -52.620 3.740 37.178 1.00 52.22 140 ALA A CA 1
ATOM 1132 C C . ALA A 1 140 ? -52.008 5.057 36.647 1.00 52.22 140 ALA A C 1
ATOM 1134 O O . ALA A 1 140 ? -51.871 6.014 37.406 1.00 52.22 140 ALA A O 1
ATOM 1135 N N . THR A 1 141 ? -51.799 5.082 35.319 1.00 58.12 141 THR A N 1
ATOM 1136 C CA . THR A 1 141 ? -51.338 6.136 34.375 1.00 58.12 141 THR A CA 1
ATOM 1137 C C . THR A 1 141 ? -49.818 6.175 34.175 1.00 58.12 141 THR A C 1
ATOM 1139 O O . THR A 1 141 ? -49.089 6.450 35.114 1.00 58.12 141 THR A O 1
ATOM 1142 N N . CYS A 1 142 ? -49.222 5.823 33.024 1.00 40.66 142 CYS A N 1
ATOM 1143 C CA . CYS A 1 142 ? -49.669 5.748 31.620 1.00 40.66 142 CYS A CA 1
ATOM 1144 C C . CYS A 1 142 ? -50.245 7.063 31.077 1.00 40.66 142 CYS A C 1
ATOM 1146 O O . CYS A 1 142 ? -51.442 7.304 31.215 1.00 40.66 142 CYS A O 1
ATOM 1148 N N . CYS A 1 143 ? -49.359 7.876 30.498 1.00 55.12 143 CYS A N 1
ATOM 1149 C CA . CYS A 1 143 ? -49.459 8.528 29.188 1.00 55.12 143 CYS A CA 1
ATOM 1150 C C . CYS A 1 143 ? -48.028 8.775 28.693 1.00 55.12 143 CYS A C 1
ATOM 1152 O O . CYS A 1 143 ? -47.182 9.126 29.548 1.00 55.12 143 CYS A O 1
#

Organism: NCBI:txid327968

Radius of gyration: 36.4 Å; chains: 1; bounding box: 80×48×91 Å

Secondary structure (DSSP, 8-state):
-HHHHT-------TTHHHHHHHHHHHHHHHHHHHHHHHHHHHHGGGS-HHHHHHHHHHHHHHHHHHHHHHHHHHHH---SS--GGGGS--TTS-PPP--TTTT--GGGS-----TTSS-S---S-------------------